Protein AF-A0A375A9X3-F1 (afdb_monomer_lite)

pLDDT: mean 79.91, std 12.69, range [45.09, 94.19]

Radius of gyration: 28.28 Å; chains: 1; bounding box: 64×73×82 Å

Structure (mmCIF, N/CA/C/O backbone):
data_AF-A0A375A9X3-F1
#
_entry.id   AF-A0A375A9X3-F1
#
loop_
_atom_site.group_PDB
_atom_site.id
_atom_site.type_symbol
_atom_site.label_atom_id
_atom_site.label_alt_id
_atom_site.label_comp_id
_atom_site.label_asym_id
_atom_site.label_entity_id
_atom_site.label_seq_id
_atom_site.pdbx_PDB_ins_code
_atom_site.Cartn_x
_atom_site.Cartn_y
_atom_site.Cartn_z
_atom_site.occupancy
_atom_site.B_iso_or_equiv
_atom_site.auth_seq_id
_atom_site.auth_comp_id
_atom_site.auth_asym_id
_atom_site.auth_atom_id
_atom_site.pdbx_PDB_model_num
ATOM 1 N N . MET A 1 1 ? 15.012 6.637 2.160 1.00 75.50 1 MET A N 1
ATOM 2 C CA . MET A 1 1 ? 14.013 5.550 2.142 1.00 75.50 1 MET A CA 1
ATOM 3 C C . MET A 1 1 ? 12.651 6.208 2.054 1.00 75.50 1 MET A C 1
ATOM 5 O O . MET A 1 1 ? 12.505 7.241 2.691 1.00 75.50 1 MET A O 1
ATOM 9 N N . MET A 1 2 ? 11.739 5.725 1.207 1.00 84.56 2 MET A N 1
ATOM 10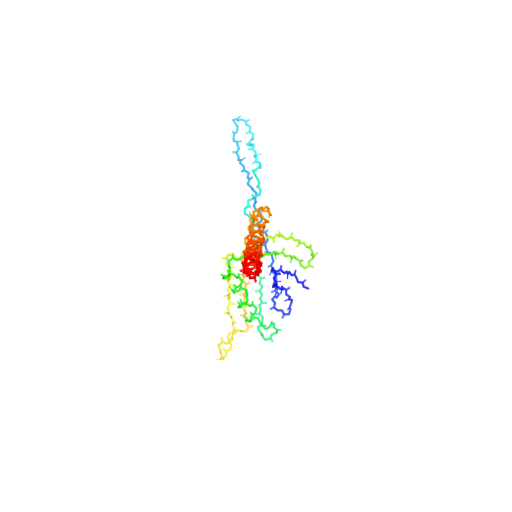 C CA . MET A 1 2 ? 10.446 6.396 0.987 1.00 84.56 2 MET A CA 1
ATOM 11 C C . MET A 1 2 ? 9.344 5.770 1.840 1.00 84.56 2 MET A C 1
ATOM 13 O O . MET A 1 2 ? 8.572 6.492 2.444 1.00 84.56 2 MET A O 1
ATOM 17 N N . MET A 1 3 ? 9.330 4.444 1.960 1.00 88.31 3 MET A N 1
ATOM 18 C CA . MET A 1 3 ? 8.390 3.687 2.790 1.00 88.31 3 MET A CA 1
ATOM 19 C C . MET A 1 3 ? 8.991 2.314 3.097 1.00 88.31 3 MET A C 1
ATOM 21 O O . MET A 1 3 ? 9.922 1.887 2.414 1.00 88.31 3 MET A O 1
ATOM 25 N N . ILE A 1 4 ? 8.480 1.614 4.101 1.00 88.94 4 ILE A N 1
ATOM 26 C CA . ILE A 1 4 ? 8.797 0.212 4.364 1.00 88.94 4 ILE A CA 1
ATOM 27 C C . ILE A 1 4 ? 7.523 -0.567 4.692 1.00 88.94 4 ILE A C 1
ATOM 29 O O . ILE A 1 4 ? 6.729 -0.144 5.532 1.00 88.94 4 ILE A O 1
ATOM 33 N N . LEU A 1 5 ? 7.339 -1.696 4.009 1.00 87.75 5 LEU A N 1
ATOM 34 C CA . LEU A 1 5 ? 6.286 -2.674 4.271 1.00 87.75 5 LEU A CA 1
ATOM 35 C C . LEU A 1 5 ? 6.940 -3.918 4.880 1.00 87.75 5 LEU A C 1
ATOM 37 O O . LEU A 1 5 ? 7.584 -4.698 4.181 1.00 87.75 5 LEU A O 1
ATOM 41 N N . GLY A 1 6 ? 6.825 -4.089 6.194 1.00 85.50 6 GLY A N 1
ATOM 42 C CA . GLY A 1 6 ? 7.492 -5.165 6.922 1.00 85.50 6 GLY A CA 1
ATOM 43 C C . GLY A 1 6 ? 9.011 -5.058 6.816 1.00 85.50 6 GLY A C 1
ATOM 44 O O . GLY A 1 6 ? 9.616 -4.159 7.394 1.00 85.50 6 GLY A O 1
ATOM 45 N N . LEU A 1 7 ? 9.621 -5.982 6.071 1.00 81.62 7 LEU A N 1
ATOM 46 C CA . LEU A 1 7 ? 11.061 -5.997 5.790 1.00 81.62 7 LEU A CA 1
ATOM 47 C C . LEU A 1 7 ? 11.399 -5.448 4.393 1.00 81.62 7 LEU A C 1
ATOM 49 O O . LEU A 1 7 ? 12.561 -5.452 3.998 1.00 81.62 7 LEU A O 1
ATOM 53 N N . PHE A 1 8 ? 10.407 -4.989 3.628 1.00 84.81 8 PHE A N 1
ATOM 54 C CA . PHE A 1 8 ? 10.594 -4.539 2.254 1.00 84.81 8 PHE A CA 1
ATOM 55 C C . PHE A 1 8 ? 10.660 -3.009 2.160 1.00 84.81 8 PHE A C 1
ATOM 57 O O . PHE A 1 8 ? 9.626 -2.338 2.260 1.00 84.81 8 PHE A O 1
ATOM 64 N N . PRO A 1 9 ? 11.860 -2.428 1.978 1.00 84.12 9 PRO A N 1
ATOM 65 C CA . PRO A 1 9 ? 12.012 -0.992 1.833 1.00 84.12 9 PRO A CA 1
ATOM 66 C C . PRO A 1 9 ? 11.721 -0.545 0.396 1.00 84.12 9 PRO A C 1
ATOM 68 O O . PRO A 1 9 ? 12.377 -0.962 -0.559 1.00 84.12 9 PRO A O 1
ATOM 71 N N . PHE A 1 10 ? 10.808 0.408 0.258 1.00 83.69 10 PHE A N 1
ATOM 72 C CA . PHE A 1 10 ? 10.636 1.181 -0.962 1.00 83.69 10 PHE A CA 1
ATOM 73 C C . PHE A 1 10 ? 11.726 2.253 -1.035 1.00 83.69 10 PHE A C 1
ATOM 75 O O . PHE A 1 10 ? 11.751 3.239 -0.280 1.00 83.69 10 PHE A O 1
ATOM 82 N N . LEU A 1 11 ? 12.682 2.043 -1.938 1.00 82.50 11 LEU A N 1
ATOM 83 C CA . LEU A 1 11 ? 13.797 2.951 -2.190 1.00 82.50 11 LEU A CA 1
ATOM 84 C C . LEU A 1 11 ? 13.779 3.390 -3.649 1.00 82.50 11 LEU A C 1
ATOM 86 O O . LEU A 1 11 ? 13.479 2.602 -4.536 1.00 82.50 11 LEU A O 1
ATOM 90 N N . ARG A 1 12 ? 14.270 4.605 -3.919 1.00 75.25 12 ARG A N 1
ATOM 91 C CA . ARG A 1 12 ? 14.488 5.090 -5.295 1.00 75.25 12 ARG A CA 1
ATOM 92 C C . ARG A 1 12 ? 15.385 4.180 -6.145 1.00 75.25 12 ARG A C 1
ATOM 94 O O . ARG A 1 12 ? 15.334 4.256 -7.362 1.00 75.25 12 ARG A O 1
ATOM 101 N N . ARG A 1 13 ? 16.229 3.365 -5.502 1.00 69.00 13 ARG A N 1
ATOM 102 C CA . ARG A 1 13 ? 17.146 2.427 -6.164 1.00 69.00 13 ARG A CA 1
ATOM 103 C C . ARG A 1 13 ? 16.555 1.033 -6.394 1.00 69.00 13 ARG A C 1
ATOM 105 O O . ARG A 1 13 ? 17.171 0.285 -7.134 1.00 69.00 13 ARG A O 1
ATOM 112 N N . THR A 1 14 ? 15.431 0.682 -5.762 1.00 70.50 14 THR A N 1
ATOM 113 C CA . THR A 1 14 ? 14.831 -0.668 -5.836 1.00 70.50 14 THR A CA 1
ATOM 114 C C . THR A 1 14 ? 13.408 -0.621 -6.380 1.00 70.50 14 THR A C 1
ATOM 116 O O . THR A 1 14 ? 13.122 -1.203 -7.416 1.00 70.50 14 THR A O 1
ATOM 119 N N . THR A 1 15 ? 12.525 0.110 -5.708 1.00 73.31 15 THR A N 1
ATOM 120 C CA . THR A 1 15 ? 11.099 0.234 -6.021 1.00 73.31 15 THR A CA 1
ATOM 121 C C . THR A 1 15 ? 10.633 1.650 -5.674 1.00 73.31 15 THR A C 1
ATOM 123 O O . THR A 1 15 ? 10.044 1.883 -4.612 1.00 73.31 15 THR A O 1
ATOM 126 N N . PRO A 1 16 ? 10.951 2.655 -6.511 1.00 77.94 16 PRO A N 1
ATOM 127 C CA . PRO A 1 16 ? 10.340 3.965 -6.355 1.00 77.94 16 PRO A CA 1
ATOM 128 C C . PRO A 1 16 ? 8.829 3.828 -6.557 1.00 77.94 16 PRO A C 1
ATOM 130 O O . PRO A 1 16 ? 8.396 3.240 -7.542 1.00 77.94 16 PRO A O 1
ATOM 133 N N . TYR A 1 17 ? 8.041 4.365 -5.627 1.00 78.44 17 TYR A N 1
ATOM 134 C CA . TYR A 1 17 ? 6.636 4.656 -5.885 1.00 78.44 17 TYR A CA 1
ATOM 135 C C . TYR A 1 17 ? 6.494 6.148 -6.185 1.00 78.44 17 TYR A C 1
ATOM 137 O O . TYR A 1 17 ? 7.159 6.987 -5.571 1.00 78.44 17 TYR A O 1
ATOM 145 N N . GLN A 1 18 ? 5.650 6.466 -7.157 1.00 83.56 18 GLN A N 1
ATOM 146 C CA . GLN A 1 18 ? 5.430 7.813 -7.672 1.00 83.56 18 GLN A CA 1
ATOM 147 C C . GLN A 1 18 ? 4.176 8.400 -7.032 1.00 83.56 18 GLN A C 1
ATOM 149 O O . GLN A 1 18 ? 4.129 9.587 -6.716 1.00 83.56 18 GLN A O 1
ATOM 154 N N . THR A 1 19 ? 3.172 7.553 -6.808 1.00 87.50 19 THR A N 1
ATOM 155 C CA . THR A 1 19 ? 1.882 7.951 -6.256 1.00 87.50 19 THR A CA 1
ATOM 156 C C . THR A 1 19 ? 1.503 7.040 -5.101 1.00 87.50 19 THR A C 1
ATOM 158 O O . THR A 1 19 ? 1.573 5.815 -5.214 1.00 87.50 19 THR A O 1
ATOM 161 N N . LEU A 1 20 ? 1.067 7.656 -4.008 1.00 90.31 20 LEU A N 1
ATOM 162 C CA . LEU A 1 20 ? 0.460 6.990 -2.868 1.00 90.31 20 LEU A CA 1
ATOM 163 C C . LEU A 1 20 ? -0.936 7.572 -2.689 1.00 90.31 20 LEU A C 1
ATOM 165 O O . LEU A 1 20 ? -1.086 8.771 -2.453 1.00 90.31 20 LEU A O 1
ATOM 169 N N . GLU A 1 21 ? -1.944 6.720 -2.810 1.00 92.00 21 GLU A N 1
ATOM 170 C CA . GLU A 1 21 ? -3.342 7.072 -2.613 1.00 92.00 21 GLU A CA 1
ATOM 171 C C . GLU A 1 21 ? -3.859 6.380 -1.356 1.00 92.00 21 GLU A C 1
ATOM 173 O O . GLU A 1 21 ? -3.806 5.157 -1.240 1.00 92.00 21 GLU A O 1
ATOM 178 N N . HIS A 1 22 ? -4.345 7.175 -0.403 1.00 92.31 22 HIS A N 1
ATOM 179 C CA . HIS A 1 22 ? -4.845 6.689 0.877 1.00 92.31 22 HIS A CA 1
ATOM 180 C C . HIS A 1 22 ? -6.342 6.960 0.994 1.00 92.31 22 HIS A C 1
ATOM 182 O O . HIS A 1 22 ? -6.763 8.098 1.204 1.00 92.31 22 HIS A O 1
ATOM 188 N N . GLN A 1 23 ? -7.145 5.909 0.862 1.00 92.12 23 GLN A N 1
ATOM 189 C CA . GLN A 1 23 ? -8.594 5.969 0.957 1.00 92.12 23 GLN A CA 1
ATOM 190 C C . GLN A 1 23 ? -9.060 5.491 2.335 1.00 92.12 23 GLN A C 1
ATOM 192 O O . GLN A 1 23 ? -9.182 4.296 2.600 1.00 92.12 23 GLN A O 1
ATOM 197 N N . MET A 1 24 ? -9.389 6.453 3.195 1.00 90.62 24 MET A N 1
ATOM 198 C CA . MET A 1 24 ? -10.006 6.202 4.495 1.00 90.62 24 MET A CA 1
ATOM 199 C C . MET A 1 24 ? -11.522 6.351 4.405 1.00 90.62 24 MET A C 1
ATOM 201 O O . MET A 1 24 ? -12.030 7.373 3.939 1.00 90.62 24 MET A O 1
ATOM 205 N N . THR A 1 25 ? -12.256 5.359 4.900 1.00 90.44 25 THR A N 1
ATOM 206 C CA . THR A 1 25 ? -13.715 5.438 5.013 1.00 90.44 25 THR A CA 1
ATOM 207 C C . THR A 1 25 ? -14.148 5.481 6.477 1.00 90.44 25 THR A C 1
ATOM 209 O O . THR A 1 25 ? -13.503 4.919 7.362 1.00 90.44 25 THR A O 1
ATOM 212 N N . TRP A 1 26 ? -15.262 6.161 6.755 1.00 91.00 26 TRP A N 1
ATOM 213 C CA . TRP A 1 26 ? -15.822 6.299 8.102 1.00 91.00 26 TRP A CA 1
ATOM 214 C C . TRP A 1 26 ? -17.307 5.965 8.094 1.00 91.00 26 TRP A C 1
ATOM 216 O O . TRP A 1 26 ? -18.074 6.498 7.288 1.00 91.00 26 TRP A O 1
ATOM 226 N N . ARG A 1 27 ? -17.729 5.100 9.018 1.00 91.69 27 ARG A N 1
ATOM 227 C CA . ARG A 1 27 ? -19.102 4.593 9.063 1.00 91.69 27 ARG A CA 1
ATOM 228 C C . ARG A 1 27 ? -19.996 5.533 9.861 1.00 91.69 27 ARG A C 1
ATOM 230 O O . ARG A 1 27 ? -19.776 5.761 11.052 1.00 91.69 27 ARG A O 1
ATOM 237 N N . HIS A 1 28 ? -21.036 6.028 9.195 1.00 92.69 28 HIS A N 1
ATOM 238 C CA . HIS A 1 28 ? -22.045 6.904 9.777 1.00 92.69 28 HIS A CA 1
ATOM 239 C C . HIS A 1 28 ? -23.442 6.334 9.516 1.00 92.69 28 HIS A C 1
ATOM 241 O O . HIS A 1 28 ? -23.837 6.179 8.362 1.00 92.69 28 HIS A O 1
ATOM 247 N N . VAL A 1 29 ? -24.205 6.043 10.571 1.00 94.19 29 VAL A N 1
ATOM 248 C CA . VAL A 1 29 ? -25.627 5.688 10.442 1.00 94.19 29 VAL A CA 1
ATOM 249 C C . VAL A 1 29 ? -26.447 6.965 10.357 1.00 94.19 29 VAL A C 1
ATOM 251 O O . VAL A 1 29 ? -26.328 7.853 11.203 1.00 94.19 29 VAL A O 1
ATOM 254 N N . LYS A 1 30 ? -27.286 7.040 9.325 1.00 93.50 30 LYS A N 1
ATOM 255 C CA . LYS A 1 30 ? -28.254 8.114 9.120 1.00 93.50 30 LYS A CA 1
ATOM 256 C C . LYS A 1 30 ? -29.558 7.748 9.821 1.00 93.50 30 LYS A C 1
ATOM 258 O O . LYS A 1 30 ? -30.133 6.701 9.544 1.00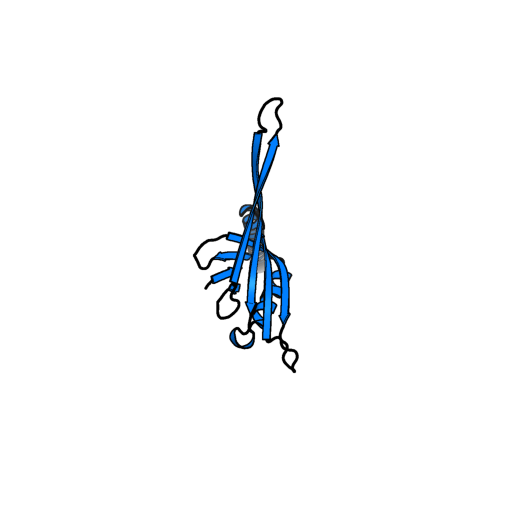 93.50 30 LYS A O 1
ATOM 263 N N . ASN A 1 31 ? -30.034 8.626 10.694 1.00 93.69 31 ASN A N 1
ATOM 264 C CA . ASN A 1 31 ? -31.345 8.520 11.316 1.00 93.69 31 ASN A CA 1
ATOM 265 C C . ASN A 1 31 ? -32.224 9.687 10.857 1.00 93.69 31 ASN A C 1
ATOM 267 O O . ASN A 1 31 ? -31.935 10.854 11.149 1.00 93.69 31 ASN A O 1
ATOM 271 N N . GLU A 1 32 ? -33.273 9.374 10.104 1.00 93.06 32 GLU A N 1
ATOM 272 C CA . GLU A 1 32 ? -34.196 10.367 9.563 1.00 93.06 32 GLU A CA 1
ATOM 273 C C . GLU A 1 32 ? -35.224 10.781 10.616 1.00 93.06 32 GLU A C 1
ATOM 275 O O . GLU A 1 32 ? -35.737 9.967 11.381 1.00 93.06 32 GLU A O 1
ATOM 280 N N . ARG A 1 33 ? -35.511 12.082 10.680 1.00 92.31 33 ARG A N 1
AT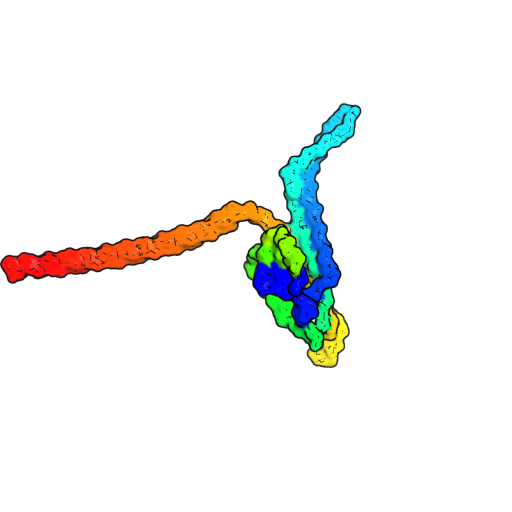OM 281 C CA . ARG A 1 33 ? -36.460 12.665 11.630 1.00 92.31 33 ARG A CA 1
ATOM 282 C C . ARG A 1 33 ? -37.479 13.480 10.851 1.00 92.31 33 ARG A C 1
ATOM 284 O O . ARG A 1 33 ? -37.109 14.260 9.979 1.00 92.31 33 ARG A O 1
ATOM 291 N N . VAL A 1 34 ? -38.758 13.318 11.175 1.00 90.56 34 VAL A N 1
ATOM 292 C CA . VAL A 1 34 ? -39.834 14.054 10.499 1.00 90.56 34 VAL A CA 1
ATOM 293 C C . VAL A 1 34 ? -39.686 15.553 10.778 1.00 90.56 34 VAL A C 1
ATOM 295 O O . VAL A 1 34 ? -39.574 15.965 11.932 1.00 90.56 34 VAL A O 1
ATOM 298 N N . GLY A 1 35 ? -39.665 16.361 9.714 1.00 92.00 35 GLY A N 1
ATOM 299 C CA . GLY A 1 35 ? -39.610 17.825 9.795 1.00 92.00 35 GLY A CA 1
ATOM 300 C C . GLY A 1 35 ? -38.278 18.411 10.281 1.00 92.00 35 GLY A C 1
ATOM 301 O O . GLY A 1 35 ? -38.243 19.578 10.666 1.00 92.00 35 GLY A O 1
ATOM 302 N N . GLN A 1 36 ? -37.196 17.626 10.312 1.00 90.88 36 GLN A N 1
ATOM 303 C CA . GLN A 1 36 ? -35.865 18.049 10.762 1.00 90.88 36 GLN A CA 1
ATOM 304 C C . GLN A 1 36 ? -34.770 17.444 9.872 1.00 90.88 36 GLN A C 1
ATOM 306 O O . GLN A 1 36 ? -34.998 16.458 9.172 1.00 90.88 36 GLN A O 1
ATOM 311 N N . TYR A 1 37 ? -33.555 17.998 9.926 1.00 88.75 37 TYR A N 1
ATOM 312 C CA . TYR A 1 37 ? -32.399 17.381 9.272 1.00 88.75 37 TYR A CA 1
ATOM 313 C C . TYR A 1 37 ? -32.096 16.000 9.872 1.00 88.75 37 TYR A C 1
ATOM 315 O O . TYR A 1 37 ? -32.237 15.778 11.080 1.00 88.75 37 TYR A O 1
ATOM 323 N N . ALA A 1 38 ? -31.656 15.071 9.020 1.00 90.31 38 ALA A N 1
ATOM 324 C CA . ALA A 1 38 ? -31.240 13.743 9.452 1.00 90.31 38 ALA A CA 1
ATOM 325 C C . ALA A 1 38 ? -30.042 13.834 10.410 1.00 90.31 38 ALA A C 1
ATOM 327 O O . ALA A 1 38 ? -29.110 14.612 10.195 1.00 90.31 38 ALA A O 1
ATOM 328 N N . ARG A 1 39 ? -30.057 13.022 11.468 1.00 92.38 39 ARG A N 1
ATOM 329 C CA . ARG A 1 39 ? -28.949 12.920 12.421 1.00 92.38 39 ARG A CA 1
ATOM 330 C C . ARG A 1 39 ? -27.986 11.837 11.950 1.00 92.38 39 ARG A C 1
ATOM 332 O O . ARG A 1 39 ? -28.421 10.734 11.637 1.00 92.38 39 ARG A O 1
ATOM 339 N N . TYR A 1 40 ? -26.692 12.131 11.962 1.00 93.12 40 TYR A N 1
ATOM 340 C CA . TYR A 1 40 ? -25.647 11.141 11.712 1.00 93.12 40 TYR A CA 1
ATOM 341 C C . TYR A 1 40 ? -25.039 10.676 13.034 1.00 93.12 40 TYR A C 1
ATOM 343 O O . TYR A 1 40 ? -24.730 11.494 13.902 1.00 93.12 40 TYR A O 1
ATOM 351 N N . GLN A 1 41 ? -24.875 9.365 13.191 1.00 93.50 41 GLN A N 1
ATOM 352 C CA . GLN A 1 41 ? -24.156 8.760 14.308 1.00 93.50 41 GLN A CA 1
ATOM 353 C C . GLN A 1 41 ? -22.902 8.066 13.787 1.00 93.50 41 GLN A C 1
ATOM 355 O O . GLN A 1 41 ? -22.989 7.178 12.941 1.00 93.50 41 GLN A O 1
ATOM 360 N N . TYR A 1 42 ? -21.744 8.474 14.301 1.00 92.19 42 TYR A N 1
ATOM 361 C CA . TYR A 1 42 ? -20.469 7.833 14.002 1.00 92.19 42 TYR A CA 1
ATOM 362 C C . TYR A 1 42 ? -20.381 6.484 14.721 1.00 92.19 42 TYR A C 1
ATOM 364 O O . TYR A 1 42 ? -20.522 6.420 15.941 1.00 92.19 42 TYR A O 1
ATOM 372 N N . ILE A 1 43 ? -20.177 5.412 13.955 1.00 91.56 43 ILE A N 1
ATOM 373 C CA . ILE A 1 43 ? -20.090 4.032 14.465 1.00 91.56 43 ILE A CA 1
ATOM 374 C C . ILE A 1 43 ? -18.630 3.590 14.586 1.00 91.56 43 ILE A C 1
ATOM 376 O O . ILE A 1 43 ? -18.319 2.647 15.305 1.00 91.56 43 ILE A O 1
ATOM 380 N N . GLY A 1 44 ? -17.726 4.270 13.881 1.00 88.88 44 GLY A N 1
ATOM 381 C CA . GLY A 1 44 ? -16.307 3.960 13.894 1.00 88.88 44 GLY A CA 1
ATOM 382 C C . GLY A 1 44 ? -15.653 4.065 12.517 1.00 88.88 44 GLY A C 1
ATOM 383 O O . GLY A 1 44 ? -16.317 4.368 11.515 1.00 88.88 44 GLY A O 1
ATOM 384 N N . PRO A 1 45 ? -14.342 3.789 12.459 1.00 86.75 45 PRO A N 1
ATOM 385 C CA . PRO A 1 45 ? -13.615 3.710 11.202 1.00 86.75 45 PRO A CA 1
ATOM 386 C C . PRO A 1 45 ? -14.180 2.572 10.338 1.00 86.75 45 PRO A C 1
ATOM 388 O O . PRO A 1 45 ? -14.674 1.559 10.853 1.00 86.75 45 PRO A O 1
ATOM 391 N N . GLY A 1 46 ? -14.205 2.795 9.029 1.00 85.25 46 GLY A N 1
ATOM 392 C CA . GLY A 1 46 ? -14.551 1.806 8.012 1.00 85.25 46 GLY A CA 1
ATOM 393 C C . GLY A 1 46 ? -13.304 1.118 7.461 1.00 85.25 46 GLY A C 1
ATOM 394 O O . GLY A 1 46 ? -12.315 0.954 8.171 1.00 85.25 46 GLY A O 1
ATOM 395 N N . GLU A 1 47 ? -13.371 0.724 6.194 1.00 87.00 47 GLU A N 1
ATOM 396 C CA . GLU A 1 47 ? -12.230 0.208 5.440 1.00 87.00 47 GLU A CA 1
ATOM 397 C C . GLU A 1 47 ? -11.194 1.310 5.208 1.00 87.00 47 GLU A C 1
ATOM 399 O O . GLU A 1 47 ? -11.534 2.474 4.956 1.00 87.00 47 GLU A O 1
ATOM 404 N N . ASP A 1 48 ? -9.930 0.915 5.283 1.00 90.56 48 ASP A N 1
ATOM 405 C CA . ASP A 1 48 ? -8.780 1.776 5.062 1.00 90.56 48 ASP A CA 1
ATOM 406 C C . ASP A 1 48 ? -7.895 1.109 4.001 1.00 90.56 48 ASP A C 1
ATOM 408 O O . ASP A 1 48 ? -7.312 0.045 4.237 1.00 90.56 48 ASP A O 1
ATOM 412 N N . LYS A 1 49 ? -7.892 1.688 2.798 1.00 92.56 49 LYS A N 1
ATOM 413 C CA . LYS A 1 49 ? -7.220 1.150 1.610 1.00 92.56 49 LYS A CA 1
ATOM 414 C C . LYS A 1 49 ? -6.087 2.070 1.207 1.00 92.56 49 LYS A C 1
ATOM 416 O O . LYS A 1 49 ? -6.242 3.289 1.171 1.00 92.56 49 LYS A O 1
ATOM 421 N N . LEU A 1 50 ? -4.955 1.475 0.875 1.00 93.06 50 LEU A N 1
ATOM 422 C CA . LEU A 1 50 ? -3.779 2.193 0.429 1.00 93.06 50 LEU A CA 1
ATOM 423 C C . LEU A 1 50 ? -3.308 1.615 -0.900 1.00 93.06 50 LEU A C 1
ATOM 425 O O . LEU A 1 50 ? -2.967 0.438 -0.989 1.00 93.06 50 LEU A O 1
ATOM 429 N N . THR A 1 51 ? -3.262 2.459 -1.918 1.00 93.50 51 THR A N 1
ATOM 430 C CA . THR A 1 51 ? -2.805 2.094 -3.254 1.00 93.50 51 THR A CA 1
ATOM 431 C C . THR A 1 51 ? -1.464 2.757 -3.510 1.00 93.50 51 THR A C 1
ATOM 433 O O . THR A 1 51 ? -1.336 3.982 -3.480 1.00 93.50 51 THR A O 1
ATOM 436 N N . ILE A 1 52 ? -0.448 1.936 -3.755 1.00 91.81 52 ILE A N 1
ATOM 437 C CA . ILE A 1 52 ? 0.905 2.383 -4.069 1.00 91.81 52 ILE A CA 1
ATOM 438 C C . ILE A 1 52 ? 1.161 2.054 -5.531 1.00 91.81 52 ILE A C 1
ATOM 440 O O . ILE A 1 52 ? 1.150 0.880 -5.898 1.00 91.81 52 ILE A O 1
ATOM 444 N N . SER A 1 53 ? 1.427 3.071 -6.347 1.00 90.44 53 SER A N 1
ATOM 445 C CA . SER A 1 53 ? 1.788 2.864 -7.750 1.00 90.44 53 SER A CA 1
ATOM 446 C C . SER A 1 53 ? 3.143 3.463 -8.069 1.00 90.44 53 SER A C 1
ATOM 448 O O . SER A 1 53 ? 3.514 4.537 -7.575 1.00 90.44 53 SER A O 1
ATOM 450 N N . GLY A 1 54 ? 3.875 2.763 -8.924 1.00 87.94 54 GLY A N 1
ATOM 451 C CA . GLY A 1 54 ? 5.123 3.260 -9.449 1.00 87.94 54 GLY A CA 1
ATOM 452 C C . GLY A 1 54 ? 5.601 2.550 -10.696 1.00 87.94 54 GLY A C 1
ATOM 453 O O . GLY A 1 54 ? 5.012 1.573 -11.148 1.00 87.94 54 GLY A O 1
ATOM 454 N N . ASP A 1 55 ? 6.707 3.056 -11.222 1.00 86.94 55 ASP A N 1
ATOM 455 C CA . ASP A 1 55 ? 7.344 2.545 -12.430 1.00 86.94 55 ASP A CA 1
ATOM 456 C C . ASP A 1 55 ? 8.758 2.073 -12.107 1.00 86.94 55 ASP A C 1
ATOM 458 O O . ASP A 1 55 ? 9.553 2.801 -11.500 1.00 86.94 55 ASP A O 1
ATOM 462 N N . LEU A 1 56 ? 9.083 0.861 -12.545 1.00 83.38 56 LEU A N 1
ATOM 463 C CA . LEU A 1 56 ? 10.422 0.300 -12.494 1.00 83.38 56 LEU A CA 1
ATOM 464 C C . LEU A 1 56 ? 11.024 0.246 -13.891 1.00 83.38 56 LEU A C 1
ATOM 466 O O . LEU A 1 56 ? 10.394 -0.190 -14.857 1.00 83.38 56 LEU A O 1
ATOM 470 N N . TYR A 1 57 ? 12.304 0.594 -13.949 1.00 83.38 57 TYR A N 1
ATOM 471 C CA . TYR A 1 57 ? 13.147 0.408 -15.120 1.00 83.38 57 TYR A CA 1
ATOM 472 C C . TYR A 1 57 ? 14.216 -0.622 -14.752 1.00 83.38 57 TYR A C 1
ATOM 474 O O . TYR A 1 57 ? 15.170 -0.269 -14.052 1.00 83.38 57 TYR A O 1
ATOM 482 N N . PRO A 1 58 ? 14.075 -1.901 -15.150 1.00 76.38 58 PRO A N 1
ATOM 483 C CA . PRO A 1 58 ? 14.954 -2.974 -14.681 1.00 76.38 58 PRO A CA 1
ATOM 484 C C . PRO A 1 58 ? 16.449 -2.721 -14.910 1.00 76.38 58 PRO A C 1
ATOM 486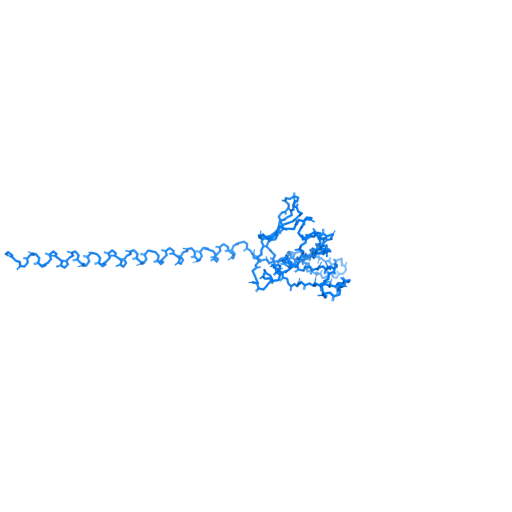 O O . PRO A 1 58 ? 17.255 -3.127 -14.077 1.00 76.38 58 PRO A O 1
ATOM 489 N N . GLU A 1 59 ? 16.818 -1.978 -15.957 1.00 69.00 59 GLU A N 1
ATOM 490 C CA . GLU A 1 59 ? 18.212 -1.605 -16.253 1.00 69.00 59 GLU A CA 1
ATOM 491 C C . GLU A 1 59 ? 18.850 -0.683 -15.205 1.00 69.00 59 GLU A C 1
ATOM 493 O O . GLU A 1 59 ? 20.060 -0.717 -14.997 1.00 69.00 59 GLU A O 1
ATOM 498 N N . ILE A 1 60 ? 18.043 0.146 -14.544 1.00 67.50 60 ILE A N 1
ATOM 499 C CA . ILE A 1 60 ? 18.506 1.162 -13.589 1.00 67.50 60 ILE A CA 1
ATOM 500 C C . ILE A 1 60 ? 18.205 0.723 -12.153 1.00 67.50 60 ILE A 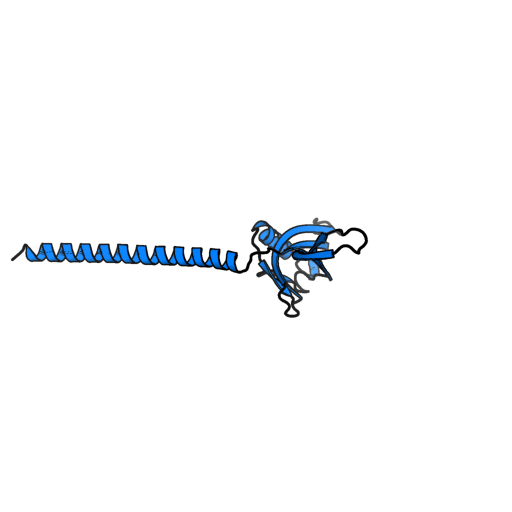C 1
ATOM 502 O O . ILE A 1 60 ? 18.953 1.032 -11.227 1.00 67.50 60 ILE A O 1
ATOM 506 N N . THR A 1 61 ? 17.093 0.016 -11.958 1.00 62.97 61 THR A N 1
ATOM 507 C CA . THR A 1 61 ? 16.493 -0.236 -10.644 1.00 62.97 61 THR A CA 1
ATOM 508 C C . THR A 1 61 ? 16.524 -1.718 -10.234 1.00 62.97 61 THR A C 1
ATOM 510 O O . THR A 1 61 ? 16.217 -2.037 -9.089 1.00 62.97 61 THR A O 1
ATOM 513 N N . GLY A 1 62 ? 16.901 -2.650 -11.125 1.00 62.66 62 GLY A N 1
ATOM 514 C CA . GLY A 1 62 ? 17.001 -4.084 -10.793 1.00 62.66 62 GLY A CA 1
ATOM 515 C C . GLY A 1 62 ? 15.667 -4.727 -10.374 1.00 62.66 62 GLY A C 1
ATOM 516 O O . GLY A 1 62 ? 15.629 -5.579 -9.486 1.00 62.66 62 GLY A O 1
ATOM 517 N N . GLY A 1 63 ? 14.563 -4.274 -10.976 1.00 67.75 63 GLY A N 1
ATOM 518 C CA . GLY A 1 63 ? 13.199 -4.384 -10.441 1.00 67.75 63 GLY A CA 1
ATOM 519 C C . GLY A 1 63 ? 12.584 -5.786 -10.311 1.00 67.75 63 GLY A C 1
ATOM 520 O O . GLY A 1 63 ? 11.781 -5.997 -9.403 1.00 67.75 63 GLY A O 1
ATOM 521 N N . ASP A 1 64 ? 12.965 -6.753 -11.149 1.00 78.19 64 ASP A N 1
ATOM 522 C CA . ASP A 1 64 ? 12.265 -8.051 -11.238 1.00 78.19 64 ASP A CA 1
ATOM 523 C C . ASP A 1 64 ? 12.327 -8.869 -9.936 1.00 78.19 64 ASP A C 1
ATOM 525 O O . ASP A 1 64 ? 11.344 -9.488 -9.513 1.00 78.19 64 ASP A O 1
ATOM 529 N N . LEU A 1 65 ? 13.471 -8.835 -9.246 1.00 81.44 65 LEU A N 1
ATOM 530 C CA . LEU A 1 65 ? 13.636 -9.518 -7.960 1.00 81.44 65 LEU A CA 1
ATOM 531 C C . LEU A 1 65 ? 12.759 -8.878 -6.875 1.00 81.44 65 LEU A C 1
ATOM 533 O O . LEU A 1 65 ? 12.193 -9.572 -6.031 1.00 81.44 65 LEU A O 1
ATOM 537 N N . SER A 1 66 ? 12.617 -7.554 -6.925 1.00 83.31 66 SER A N 1
ATOM 538 C CA . SER A 1 66 ? 11.816 -6.796 -5.964 1.00 83.31 66 SER A CA 1
ATOM 539 C C . SER A 1 66 ? 10.325 -7.103 -6.113 1.00 83.31 66 SER A C 1
ATOM 541 O O . SER A 1 66 ? 9.636 -7.305 -5.114 1.00 83.31 66 SER A O 1
ATOM 543 N N . LEU A 1 67 ? 9.839 -7.211 -7.354 1.00 85.56 67 LEU A N 1
ATOM 544 C CA . LEU A 1 67 ? 8.466 -7.631 -7.643 1.00 85.56 67 LEU A CA 1
ATOM 545 C C . LEU A 1 67 ? 8.213 -9.081 -7.230 1.00 85.56 67 LEU A C 1
ATOM 547 O O . LEU A 1 67 ? 7.179 -9.388 -6.642 1.00 85.56 67 LEU A O 1
ATOM 551 N N . THR A 1 68 ? 9.183 -9.967 -7.456 1.00 87.75 68 THR A N 1
ATOM 552 C CA . THR A 1 68 ? 9.093 -11.364 -7.007 1.00 87.75 68 THR A CA 1
ATOM 553 C C . THR A 1 68 ? 8.994 -11.458 -5.481 1.00 87.75 68 THR A C 1
ATOM 555 O O . THR A 1 68 ? 8.183 -12.222 -4.962 1.00 87.75 68 THR A O 1
ATOM 558 N N . MET A 1 69 ? 9.757 -10.639 -4.750 1.00 87.50 69 MET A N 1
ATOM 559 C CA . MET A 1 69 ? 9.660 -10.555 -3.291 1.00 87.50 69 MET A CA 1
ATOM 560 C C . MET A 1 69 ? 8.291 -10.027 -2.838 1.00 87.50 69 MET A C 1
ATOM 562 O O . MET A 1 69 ? 7.698 -10.590 -1.920 1.00 87.50 69 MET A O 1
ATOM 566 N N . LEU A 1 70 ? 7.755 -8.989 -3.492 1.00 88.25 70 LEU A N 1
ATOM 567 C CA . LEU A 1 70 ? 6.402 -8.483 -3.219 1.00 88.25 70 LEU A CA 1
ATOM 568 C C . LEU A 1 70 ? 5.335 -9.562 -3.441 1.00 88.25 70 LEU A C 1
ATOM 570 O O . LEU A 1 70 ? 4.469 -9.743 -2.587 1.00 88.25 70 LEU A O 1
ATOM 574 N N . ASN A 1 71 ? 5.447 -10.333 -4.523 1.00 90.31 71 ASN A N 1
ATOM 575 C CA . ASN A 1 71 ? 4.562 -11.462 -4.796 1.00 90.31 71 ASN A CA 1
ATOM 576 C C . ASN A 1 71 ? 4.668 -12.552 -3.722 1.00 90.31 71 ASN A C 1
ATOM 578 O O . ASN A 1 71 ? 3.647 -13.074 -3.281 1.00 90.31 71 ASN A O 1
ATOM 582 N N . LEU A 1 72 ? 5.876 -12.867 -3.246 1.00 89.88 72 LEU A N 1
ATOM 583 C CA . LEU A 1 72 ? 6.070 -13.834 -2.163 1.00 89.88 72 LEU A CA 1
ATOM 584 C C . LEU A 1 72 ? 5.459 -13.345 -0.839 1.00 89.88 72 LEU A C 1
ATOM 586 O O . LEU A 1 72 ? 4.821 -14.116 -0.123 1.00 89.88 72 LEU A O 1
ATOM 590 N N . MET A 1 73 ? 5.615 -12.058 -0.519 1.00 88.38 73 MET A N 1
ATOM 591 C CA . MET A 1 73 ? 4.993 -11.455 0.662 1.00 88.38 73 MET A CA 1
ATOM 592 C C . MET A 1 73 ? 3.467 -11.463 0.562 1.00 88.38 73 MET A C 1
ATOM 594 O O . MET A 1 73 ? 2.810 -11.785 1.552 1.00 88.38 73 MET A O 1
ATOM 598 N N . ALA A 1 74 ? 2.906 -11.180 -0.615 1.00 89.31 74 ALA A N 1
ATOM 599 C CA . ALA A 1 74 ? 1.470 -11.287 -0.858 1.00 89.31 74 ALA A CA 1
ATOM 600 C C . ALA A 1 74 ? 0.984 -12.737 -0.708 1.00 89.31 74 ALA A C 1
ATOM 602 O O . ALA A 1 74 ? 0.014 -12.991 0.002 1.00 89.31 74 ALA A O 1
ATOM 603 N N . ALA A 1 75 ? 1.715 -13.704 -1.273 1.00 88.69 75 ALA A N 1
ATOM 604 C CA . ALA A 1 75 ? 1.406 -15.130 -1.158 1.00 88.69 75 ALA A CA 1
ATOM 605 C C . ALA A 1 75 ? 1.465 -15.647 0.289 1.00 88.69 75 ALA A C 1
ATOM 607 O O . ALA A 1 75 ? 0.770 -16.601 0.631 1.00 88.69 75 ALA A O 1
ATOM 608 N N . SER A 1 76 ? 2.258 -15.013 1.159 1.00 87.25 76 SER A N 1
ATOM 609 C CA . SER A 1 76 ? 2.301 -15.366 2.582 1.00 87.25 76 SER A CA 1
ATOM 610 C C . SER A 1 76 ? 1.002 -15.043 3.333 1.00 87.25 76 SER A C 1
ATOM 612 O O . SER A 1 76 ? 0.792 -15.582 4.421 1.00 87.25 76 SER A O 1
ATOM 614 N N . GLY A 1 77 ? 0.164 -14.144 2.794 1.00 84.88 77 GLY A N 1
ATOM 615 C CA . GLY A 1 77 ? -1.104 -13.711 3.391 1.00 84.88 77 GLY A CA 1
ATOM 616 C C . GLY A 1 77 ? -0.973 -13.019 4.753 1.00 84.88 77 GLY A C 1
ATOM 617 O O . GLY A 1 77 ? -1.977 -12.771 5.417 1.00 84.88 77 GLY A O 1
ATOM 618 N N . LYS A 1 78 ? 0.252 -12.733 5.207 1.00 86.62 78 LYS A N 1
ATOM 619 C CA . LYS A 1 78 ? 0.509 -12.107 6.504 1.00 86.62 78 LYS A CA 1
ATOM 620 C C . LYS A 1 78 ? 0.279 -10.601 6.437 1.00 86.62 78 LYS A C 1
ATOM 622 O O . LYS A 1 78 ? 0.572 -9.959 5.430 1.00 86.62 78 LYS A O 1
ATOM 627 N N . ALA A 1 79 ? -0.198 -10.041 7.545 1.00 89.19 79 ALA A N 1
ATOM 628 C CA . ALA A 1 79 ? -0.228 -8.601 7.733 1.00 89.19 79 ALA A CA 1
ATOM 629 C C . ALA A 1 79 ? 1.184 -8.097 8.067 1.00 89.19 79 ALA A C 1
ATOM 631 O O . ALA A 1 79 ? 1.866 -8.654 8.931 1.00 89.19 79 ALA A O 1
ATOM 632 N N . TRP A 1 80 ? 1.605 -7.027 7.403 1.00 89.94 80 TRP A N 1
ATOM 633 C CA . TRP A 1 80 ? 2.915 -6.410 7.568 1.00 89.94 80 TRP A CA 1
ATOM 634 C C . TRP A 1 80 ? 2.768 -4.982 8.097 1.00 89.94 80 TRP A C 1
ATOM 636 O O . TRP A 1 80 ? 1.850 -4.269 7.684 1.00 89.94 80 TRP A O 1
ATOM 646 N N . PRO A 1 81 ? 3.661 -4.530 8.993 1.00 89.69 81 PRO A N 1
ATOM 647 C CA . PRO A 1 81 ? 3.653 -3.147 9.441 1.00 89.69 81 PRO A CA 1
ATOM 648 C C . PRO A 1 81 ? 4.055 -2.230 8.289 1.00 89.69 81 PRO A C 1
ATOM 650 O O . PRO A 1 81 ? 5.057 -2.469 7.615 1.00 89.69 81 PRO A O 1
ATOM 653 N N . LEU A 1 82 ? 3.292 -1.165 8.083 1.00 89.75 82 LEU A N 1
ATOM 654 C CA . LEU A 1 82 ? 3.566 -0.159 7.075 1.00 89.75 82 LEU A CA 1
ATOM 655 C C . LEU A 1 82 ? 3.994 1.153 7.727 1.00 89.75 82 LEU A C 1
ATOM 657 O O . LEU A 1 82 ? 3.265 1.740 8.536 1.00 89.75 82 LEU A O 1
ATOM 661 N N . ILE A 1 83 ? 5.183 1.614 7.347 1.00 89.81 83 ILE A N 1
ATOM 662 C CA . ILE A 1 83 ? 5.809 2.808 7.909 1.00 89.81 83 ILE A CA 1
ATOM 663 C C . ILE A 1 83 ? 6.314 3.690 6.772 1.00 89.81 83 ILE A C 1
ATOM 665 O O . ILE A 1 83 ? 7.050 3.251 5.889 1.00 89.81 83 ILE A O 1
ATOM 669 N N . ASP A 1 84 ? 5.923 4.954 6.807 1.00 88.31 84 ASP A N 1
ATOM 670 C CA . ASP A 1 84 ? 6.392 5.987 5.896 1.00 88.31 84 ASP A CA 1
ATOM 671 C C . ASP A 1 84 ? 7.850 6.369 6.197 1.00 88.31 84 ASP A C 1
ATOM 673 O O . ASP A 1 84 ? 8.272 6.433 7.353 1.00 88.31 84 ASP A O 1
ATOM 677 N N . GLY A 1 85 ? 8.620 6.706 5.166 1.00 82.19 85 GLY A N 1
ATOM 678 C CA . GLY A 1 85 ? 9.977 7.240 5.293 1.00 82.19 85 GLY A CA 1
ATOM 679 C C . GLY A 1 85 ? 10.022 8.617 5.960 1.00 82.19 85 GLY A C 1
ATOM 680 O O . GLY A 1 85 ? 11.080 9.037 6.421 1.00 82.19 85 GLY A O 1
ATOM 681 N N . THR A 1 86 ? 8.876 9.296 6.056 1.00 82.88 86 THR A N 1
ATOM 682 C CA . THR A 1 86 ? 8.685 10.522 6.849 1.00 82.88 86 THR A CA 1
ATOM 683 C C . THR A 1 86 ? 8.499 10.266 8.352 1.00 82.88 86 THR A C 1
ATOM 685 O O . THR A 1 86 ? 8.475 11.215 9.132 1.00 82.88 86 THR A O 1
ATOM 688 N N . GLY A 1 87 ? 8.390 9.000 8.776 1.00 78.62 87 GLY A N 1
ATOM 689 C CA . GLY A 1 87 ? 8.217 8.602 10.178 1.00 78.62 87 GLY A CA 1
ATOM 690 C C . GLY A 1 87 ? 6.764 8.374 10.607 1.00 78.62 87 GLY A C 1
ATOM 691 O O . GLY A 1 87 ? 6.509 8.099 11.778 1.00 78.62 87 GLY A O 1
ATOM 692 N N . ARG A 1 88 ? 5.795 8.460 9.686 1.00 83.81 88 ARG A N 1
ATOM 693 C CA . ARG A 1 88 ? 4.387 8.153 9.973 1.00 83.81 88 ARG A CA 1
ATOM 694 C C . ARG A 1 88 ? 4.145 6.642 9.955 1.00 83.81 88 ARG A C 1
ATOM 696 O O . ARG A 1 88 ? 4.430 5.974 8.968 1.00 83.81 88 ARG A O 1
ATOM 703 N N . ILE A 1 89 ? 3.574 6.108 11.031 1.00 87.56 89 ILE A N 1
ATOM 704 C CA . ILE A 1 89 ? 3.188 4.694 11.124 1.00 87.56 89 ILE A CA 1
ATOM 705 C C . ILE A 1 89 ? 1.724 4.568 10.692 1.00 87.56 89 ILE A C 1
ATOM 707 O O . ILE A 1 89 ? 0.849 5.171 11.315 1.00 87.56 89 ILE A O 1
ATOM 711 N N . TYR A 1 90 ? 1.452 3.800 9.635 1.00 85.44 90 TYR A N 1
ATOM 712 C CA . TYR A 1 90 ? 0.084 3.570 9.151 1.00 85.44 90 TYR A CA 1
ATOM 713 C C . TYR A 1 90 ? -0.609 2.420 9.896 1.00 85.44 90 TYR A C 1
ATOM 715 O O . TYR A 1 90 ? -1.825 2.451 10.085 1.00 85.44 90 TYR A O 1
ATOM 723 N N . GLY A 1 91 ? 0.156 1.424 10.350 1.00 87.56 91 GLY A N 1
ATOM 724 C CA . GLY A 1 91 ? -0.352 0.240 11.046 1.00 87.56 91 GLY A CA 1
ATOM 725 C C . GLY A 1 91 ? -0.095 -1.041 10.259 1.00 87.56 91 GLY A C 1
ATOM 726 O O . GLY A 1 91 ? 0.858 -1.107 9.488 1.00 87.56 91 GLY A O 1
ATOM 727 N N . MET A 1 92 ? -0.928 -2.059 10.471 1.00 89.06 92 MET A N 1
ATOM 728 C CA . MET A 1 92 ? -0.794 -3.368 9.827 1.00 89.06 92 MET A CA 1
ATOM 729 C C . MET A 1 92 ? -1.616 -3.429 8.541 1.00 89.06 92 MET A C 1
ATOM 731 O O . MET A 1 92 ? -2.816 -3.156 8.552 1.00 89.06 92 MET A O 1
ATOM 735 N N . TYR A 1 93 ? -0.970 -3.808 7.444 1.00 90.81 93 TYR A N 1
ATOM 736 C CA . TYR A 1 93 ? -1.583 -3.910 6.125 1.00 90.81 93 TYR A CA 1
ATOM 737 C C . TYR A 1 93 ? -1.343 -5.287 5.520 1.00 90.81 93 TYR A C 1
ATOM 739 O O . TYR A 1 93 ? -0.262 -5.860 5.654 1.00 90.81 93 TYR A O 1
ATOM 747 N N . VAL A 1 94 ? -2.351 -5.805 4.827 1.00 91.88 94 VAL A N 1
ATOM 748 C CA . VAL A 1 94 ? -2.236 -6.989 3.975 1.00 91.88 94 VAL A CA 1
ATOM 749 C C . VAL A 1 94 ? -2.251 -6.553 2.517 1.00 91.88 94 VAL A C 1
ATOM 751 O O . VAL A 1 94 ? -2.935 -5.597 2.152 1.00 91.88 94 VAL A O 1
ATOM 754 N N . ILE A 1 95 ? -1.484 -7.245 1.680 1.00 93.00 95 ILE A N 1
ATOM 755 C CA . ILE A 1 95 ? -1.513 -7.033 0.234 1.00 93.00 95 ILE A CA 1
ATOM 756 C C . ILE A 1 95 ? -2.731 -7.769 -0.322 1.00 93.00 95 ILE A C 1
ATOM 758 O O . ILE A 1 95 ? -2.809 -8.990 -0.215 1.00 93.00 95 ILE A O 1
ATOM 762 N N . THR A 1 96 ? -3.673 -7.034 -0.909 1.00 92.06 96 THR A N 1
ATOM 763 C CA . THR A 1 96 ? -4.894 -7.606 -1.495 1.00 92.06 96 THR A CA 1
ATOM 764 C C . THR A 1 96 ? -4.732 -7.893 -2.979 1.00 92.06 96 THR A C 1
ATOM 766 O O . THR A 1 96 ? -5.240 -8.896 -3.474 1.00 92.06 96 THR A O 1
ATOM 769 N N . ALA A 1 97 ? -3.998 -7.039 -3.692 1.00 92.62 97 ALA A N 1
ATOM 770 C CA . ALA A 1 97 ? -3.710 -7.231 -5.104 1.00 92.62 97 ALA A CA 1
ATOM 771 C C . ALA A 1 97 ? -2.382 -6.584 -5.494 1.00 92.62 97 ALA A C 1
ATOM 773 O O . ALA A 1 97 ? -2.028 -5.510 -5.009 1.00 92.62 97 ALA A O 1
ATOM 774 N N . ILE A 1 98 ? -1.681 -7.226 -6.425 1.00 92.81 98 ILE A N 1
ATOM 775 C CA . ILE A 1 98 ? -0.532 -6.658 -7.125 1.00 92.81 98 ILE A CA 1
ATOM 776 C C . ILE A 1 98 ? -0.854 -6.728 -8.612 1.00 92.81 98 ILE A C 1
ATOM 778 O O . ILE A 1 98 ? -1.157 -7.797 -9.137 1.00 92.81 98 ILE A O 1
ATOM 782 N N . THR A 1 99 ? -0.805 -5.584 -9.281 1.00 92.38 99 THR A N 1
ATOM 783 C CA . THR A 1 99 ? -0.929 -5.482 -10.733 1.00 92.38 99 THR A CA 1
ATOM 784 C C . THR A 1 99 ? 0.419 -5.078 -11.296 1.00 92.38 99 THR A C 1
ATOM 786 O O . THR A 1 99 ? 0.999 -4.086 -10.864 1.00 92.38 99 THR A O 1
ATOM 789 N N . GLU A 1 100 ? 0.911 -5.844 -12.260 1.00 90.19 100 GLU A N 1
ATOM 790 C CA . GLU A 1 100 ? 2.157 -5.578 -12.968 1.00 90.19 100 GLU A CA 1
ATOM 791 C C . GLU A 1 100 ? 1.861 -5.432 -14.462 1.00 90.19 100 GLU A C 1
ATOM 793 O O . GLU A 1 100 ? 1.304 -6.333 -15.087 1.00 90.19 100 GLU A O 1
ATOM 798 N N . THR A 1 101 ? 2.261 -4.304 -15.043 1.00 90.12 101 THR A N 1
ATOM 799 C CA . THR A 1 101 ? 2.145 -4.024 -16.474 1.00 90.12 101 THR A CA 1
ATOM 800 C C . THR A 1 101 ? 3.536 -3.874 -17.070 1.00 90.12 101 THR A C 1
ATOM 802 O O . THR A 1 101 ? 4.222 -2.876 -16.855 1.00 90.12 101 THR A O 1
ATOM 805 N N . ARG A 1 102 ? 3.952 -4.876 -17.844 1.00 89.12 102 ARG A N 1
ATOM 806 C CA . ARG A 1 102 ? 5.229 -4.880 -18.563 1.00 89.12 102 ARG A CA 1
ATOM 807 C C . ARG A 1 102 ? 5.067 -4.272 -19.952 1.00 89.12 102 ARG A C 1
ATOM 809 O O . ARG A 1 102 ? 4.148 -4.623 -20.687 1.00 89.12 102 ARG A O 1
ATOM 816 N N . SER A 1 103 ? 5.980 -3.384 -20.322 1.00 86.56 103 SER A N 1
ATOM 817 C CA . SER A 1 103 ? 5.988 -2.680 -21.604 1.00 86.56 103 SER A CA 1
ATOM 818 C C . SER A 1 103 ? 7.416 -2.449 -22.107 1.00 86.56 103 SER A C 1
ATOM 820 O O . SER A 1 103 ? 8.384 -2.554 -21.349 1.00 86.56 103 SER A O 1
ATOM 822 N N . ALA A 1 104 ? 7.539 -2.158 -23.406 1.00 83.50 104 ALA A N 1
ATOM 823 C CA . ALA A 1 104 ? 8.813 -1.990 -24.107 1.00 83.50 104 ALA A CA 1
ATOM 824 C C . ALA A 1 104 ? 9.758 -3.192 -23.910 1.00 83.50 104 ALA A C 1
ATOM 826 O O . ALA A 1 104 ? 10.761 -3.116 -23.206 1.00 83.50 104 ALA A O 1
ATOM 827 N N . PHE A 1 105 ? 9.418 -4.323 -24.522 1.00 83.69 105 PHE A N 1
ATOM 828 C CA . PHE A 1 105 ? 10.229 -5.536 -24.448 1.00 83.69 105 PHE A CA 1
ATOM 829 C C . PHE A 1 105 ? 11.495 -5.424 -25.311 1.00 83.69 105 PHE A C 1
ATOM 831 O O . PHE A 1 105 ? 11.470 -4.851 -26.400 1.00 83.69 105 PHE A O 1
ATOM 838 N N . PHE A 1 106 ? 12.605 -5.964 -24.813 1.00 78.50 106 PHE A N 1
ATOM 839 C CA . PHE A 1 106 ? 13.789 -6.276 -25.610 1.00 78.50 106 PHE A CA 1
ATOM 840 C C . PHE A 1 106 ? 13.532 -7.475 -26.526 1.00 78.50 106 PHE A C 1
ATOM 842 O O . PHE A 1 106 ? 12.610 -8.253 -26.290 1.00 78.50 106 PHE A O 1
ATOM 849 N N . ASP A 1 107 ? 14.421 -7.680 -27.497 1.00 81.56 107 ASP A N 1
ATOM 850 C CA . ASP A 1 107 ? 14.424 -8.876 -28.352 1.00 81.56 107 ASP A CA 1
ATOM 851 C C . ASP A 1 107 ? 14.581 -10.182 -27.539 1.00 81.56 107 ASP A C 1
ATOM 853 O O . ASP A 1 107 ? 14.130 -11.237 -27.967 1.00 81.56 107 ASP A O 1
ATOM 857 N N . ASP A 1 108 ? 15.152 -10.097 -26.329 1.00 80.88 108 ASP A N 1
ATOM 858 C CA . ASP A 1 108 ? 15.272 -11.184 -25.336 1.00 80.88 108 ASP A CA 1
ATOM 859 C C . ASP A 1 108 ? 13.990 -11.383 -24.487 1.00 80.88 108 ASP A C 1
ATOM 861 O O . ASP A 1 108 ? 13.962 -12.144 -23.526 1.00 80.88 108 ASP A O 1
ATOM 865 N N . GLY A 1 109 ? 12.912 -10.641 -24.767 1.00 76.19 109 GLY A N 1
ATOM 866 C CA . GLY A 1 109 ? 11.636 -10.730 -24.043 1.00 76.19 109 GLY A CA 1
ATOM 867 C C . GLY A 1 109 ? 11.618 -10.078 -22.652 1.00 76.19 109 GLY A C 1
ATOM 868 O O . GLY A 1 109 ? 10.571 -10.046 -22.005 1.00 76.19 109 GLY A O 1
ATOM 869 N N . LYS A 1 110 ? 12.736 -9.509 -22.183 1.00 81.06 110 LYS A N 1
ATOM 870 C CA . LYS A 1 110 ? 12.790 -8.720 -20.937 1.00 81.06 110 LYS A CA 1
ATOM 871 C C . LYS A 1 110 ? 12.109 -7.366 -21.113 1.00 81.06 110 LYS A C 1
ATOM 873 O O . LYS A 1 110 ? 12.330 -6.690 -22.115 1.00 81.06 110 LYS A O 1
ATOM 878 N N . ALA A 1 111 ? 11.307 -6.945 -20.141 1.00 81.69 111 ALA A N 1
ATOM 879 C CA . ALA A 1 111 ? 10.636 -5.647 -20.177 1.00 81.69 111 ALA A CA 1
ATOM 880 C C . ALA A 1 111 ? 11.592 -4.510 -19.776 1.00 81.69 111 ALA A C 1
ATOM 882 O O . ALA A 1 111 ? 12.303 -4.622 -18.781 1.00 81.69 111 ALA A O 1
ATOM 883 N N . ARG A 1 112 ? 11.596 -3.400 -20.523 1.00 84.12 112 ARG A N 1
ATOM 884 C CA . ARG A 1 112 ? 12.330 -2.168 -20.162 1.00 84.12 112 ARG A CA 1
ATOM 885 C C . ARG A 1 112 ? 11.576 -1.315 -19.161 1.00 84.12 112 ARG A C 1
ATOM 887 O O . ARG A 1 112 ? 12.197 -0.568 -18.412 1.00 84.12 112 ARG A O 1
ATOM 894 N N . HIS A 1 113 ? 10.253 -1.397 -19.187 1.00 86.69 113 HIS A N 1
ATOM 895 C CA . HIS A 1 113 ? 9.385 -0.584 -18.359 1.00 86.69 113 HIS A CA 1
ATOM 896 C C . HIS A 1 113 ? 8.323 -1.461 -17.712 1.00 86.69 113 HIS A C 1
ATOM 898 O O . HIS A 1 113 ? 7.566 -2.151 -18.401 1.00 86.69 113 HIS A O 1
ATOM 904 N N . ILE A 1 114 ? 8.279 -1.435 -16.387 1.00 87.94 114 ILE A N 1
ATOM 905 C CA . ILE A 1 114 ? 7.340 -2.214 -15.595 1.00 87.94 114 ILE A CA 1
ATOM 906 C C . ILE A 1 114 ? 6.596 -1.258 -14.675 1.00 87.94 114 ILE A C 1
ATOM 908 O O . ILE A 1 114 ? 7.168 -0.764 -13.709 1.00 87.94 114 ILE A O 1
ATOM 912 N N . ALA A 1 115 ? 5.325 -1.010 -14.964 1.00 89.38 115 ALA A N 1
ATOM 913 C CA . ALA A 1 115 ? 4.450 -0.284 -14.057 1.00 89.38 115 ALA A CA 1
ATOM 914 C C . ALA A 1 115 ? 3.856 -1.270 -13.048 1.00 89.38 115 ALA A C 1
ATOM 916 O O . ALA A 1 115 ? 3.369 -2.337 -13.430 1.00 89.38 115 ALA A O 1
ATOM 917 N N . PHE A 1 116 ? 3.895 -0.932 -11.766 1.00 90.44 116 PHE A N 1
ATOM 918 C CA . PHE A 1 116 ? 3.335 -1.749 -10.700 1.00 90.44 116 PHE A CA 1
ATOM 919 C C . PHE A 1 116 ? 2.337 -0.950 -9.870 1.00 90.44 116 PHE A C 1
ATOM 921 O O . PHE A 1 116 ? 2.551 0.221 -9.559 1.00 90.44 116 PHE A O 1
ATOM 928 N N . THR A 1 117 ? 1.269 -1.622 -9.462 1.00 93.06 117 THR A N 1
ATOM 929 C CA . THR A 1 117 ? 0.277 -1.103 -8.524 1.00 93.06 117 THR A CA 1
ATOM 930 C C . THR A 1 117 ? 0.040 -2.148 -7.449 1.00 93.06 117 THR A C 1
ATOM 932 O O . THR A 1 117 ? -0.336 -3.281 -7.746 1.00 93.06 117 THR A O 1
ATOM 935 N N . VAL A 1 118 ? 0.273 -1.775 -6.196 1.00 92.50 118 VAL A N 1
ATOM 936 C CA . VAL A 1 118 ? 0.054 -2.618 -5.020 1.00 92.50 118 VAL A CA 1
ATOM 937 C C . VAL A 1 118 ? -1.112 -2.034 -4.240 1.00 92.50 118 VAL A C 1
ATOM 939 O O . VAL A 1 118 ? -1.039 -0.905 -3.755 1.00 92.50 118 VAL A O 1
ATOM 942 N N . ASN A 1 119 ? -2.167 -2.828 -4.105 1.00 93.94 119 ASN A N 1
ATOM 943 C CA . ASN A 1 119 ? -3.313 -2.514 -3.270 1.00 93.94 119 ASN A CA 1
ATOM 944 C C . ASN A 1 119 ? -3.117 -3.168 -1.908 1.00 93.94 119 ASN A C 1
ATOM 946 O O . ASN A 1 119 ? -2.898 -4.378 -1.793 1.00 93.94 119 ASN A O 1
ATOM 950 N N . LEU A 1 120 ? -3.195 -2.343 -0.879 1.00 92.81 120 LEU A N 1
ATOM 951 C CA . LEU A 1 120 ? -3.059 -2.728 0.509 1.00 92.81 120 LEU A CA 1
ATOM 952 C C . LEU A 1 120 ? -4.368 -2.415 1.218 1.00 92.81 120 LEU A C 1
ATOM 954 O O . LEU A 1 120 ? -4.975 -1.365 1.008 1.00 92.81 120 LEU A O 1
ATOM 958 N N . GLU A 1 121 ? -4.776 -3.310 2.101 1.00 92.44 121 GLU A N 1
ATOM 959 C CA . GLU A 1 121 ? -5.914 -3.087 2.978 1.00 92.44 121 GLU A CA 1
ATOM 960 C C . GLU A 1 121 ? -5.464 -3.203 4.423 1.00 92.44 121 GLU A C 1
ATOM 962 O O . GLU A 1 121 ? -4.678 -4.086 4.789 1.00 92.44 121 GLU A O 1
ATOM 967 N N . ARG A 1 122 ? -5.921 -2.267 5.250 1.00 89.06 122 ARG A N 1
ATOM 968 C CA . ARG A 1 122 ? -5.588 -2.267 6.661 1.00 89.06 122 ARG A CA 1
ATOM 969 C C . ARG A 1 122 ? -6.298 -3.426 7.336 1.00 89.06 122 ARG A C 1
ATOM 971 O O . ARG A 1 122 ? -7.525 -3.470 7.406 1.00 89.06 122 ARG A O 1
ATOM 978 N N . VAL A 1 123 ? -5.516 -4.326 7.915 1.00 84.69 123 VAL A N 1
ATOM 979 C CA . VAL A 1 123 ? -6.071 -5.370 8.767 1.00 84.69 123 VAL A CA 1
ATOM 980 C C . VAL A 1 123 ? -6.327 -4.733 10.119 1.00 84.69 123 VAL A C 1
ATOM 982 O O . VAL A 1 123 ? -5.397 -4.334 10.822 1.00 84.69 123 VAL A O 1
ATOM 985 N N . ASN A 1 124 ? -7.602 -4.603 10.476 1.00 62.25 124 ASN A N 1
ATOM 986 C CA . ASN A 1 124 ? -7.995 -4.161 11.804 1.00 62.25 124 ASN A CA 1
ATOM 987 C C . ASN A 1 124 ? -7.843 -5.325 12.787 1.00 62.25 124 ASN A C 1
ATOM 989 O O . ASN A 1 124 ? -8.815 -5.796 13.361 1.00 62.25 124 ASN A O 1
ATOM 993 N N . SER A 1 125 ? -6.616 -5.815 12.953 1.00 52.88 125 SER A N 1
ATOM 994 C CA . SER A 1 125 ? -6.278 -6.526 14.171 1.00 52.88 125 SER A CA 1
ATOM 995 C C . SER A 1 125 ? -6.259 -5.454 15.245 1.00 52.88 125 SER A C 1
ATOM 997 O O . SER A 1 125 ? -5.346 -4.619 15.283 1.00 52.88 125 SER A O 1
ATOM 999 N N . ASP A 1 126 ? -7.281 -5.449 16.094 1.00 55.28 126 ASP A N 1
ATOM 1000 C CA . ASP A 1 126 ? -7.145 -4.871 17.421 1.00 55.28 126 ASP A CA 1
ATOM 1001 C C . ASP A 1 126 ? -5.788 -5.381 17.928 1.00 55.28 126 ASP A C 1
ATOM 1003 O O . ASP A 1 126 ? -5.565 -6.593 17.905 1.00 55.28 126 ASP A O 1
ATOM 1007 N N . MET A 1 127 ? -4.818 -4.510 18.251 1.00 52.19 127 MET A N 1
ATOM 1008 C CA . MET A 1 127 ? -3.453 -4.961 18.605 1.00 52.19 127 MET A CA 1
ATOM 1009 C C . MET A 1 127 ? -3.496 -6.117 19.623 1.00 52.19 127 MET A C 1
ATOM 1011 O O . MET A 1 127 ? -2.640 -6.994 19.625 1.00 52.19 127 MET A O 1
ATOM 1015 N N . ARG A 1 128 ? -4.554 -6.132 20.438 1.00 50.09 128 ARG A N 1
ATOM 1016 C CA . ARG A 1 128 ? -4.976 -7.165 21.377 1.00 50.09 128 ARG A CA 1
ATOM 1017 C C . ARG A 1 128 ? -5.143 -8.580 20.808 1.00 50.09 128 ARG A C 1
ATOM 1019 O O . ARG A 1 128 ? -4.686 -9.506 21.463 1.00 50.09 128 ARG A O 1
ATOM 1026 N N . GLU A 1 129 ? -5.750 -8.774 19.637 1.00 54.91 129 GLU A N 1
ATOM 1027 C CA . GLU A 1 129 ? -5.915 -10.112 19.033 1.00 54.91 129 GLU A CA 1
ATOM 1028 C C . GLU A 1 129 ? -4.565 -10.699 18.600 1.00 54.91 129 GLU A C 1
ATOM 1030 O O . GLU A 1 129 ? -4.311 -11.889 18.773 1.00 54.91 129 GLU A O 1
ATOM 1035 N N . MET A 1 130 ? -3.656 -9.851 18.114 1.00 56.09 130 MET A N 1
ATOM 1036 C CA . MET A 1 130 ? -2.318 -10.275 17.699 1.00 56.09 130 MET A CA 1
ATOM 1037 C C . MET A 1 130 ? -1.370 -10.458 18.896 1.00 56.09 130 MET A C 1
ATOM 1039 O O . MET A 1 130 ? -0.616 -11.429 18.927 1.00 56.09 130 MET A O 1
ATOM 1043 N N . PHE A 1 131 ? -1.441 -9.588 19.915 1.00 56.78 131 PHE A N 1
ATOM 1044 C CA . PHE A 1 131 ? -0.782 -9.838 21.203 1.00 56.78 131 PHE A CA 1
ATOM 1045 C C . PHE A 1 131 ? -1.288 -11.136 21.839 1.00 56.78 131 PHE A C 1
ATOM 1047 O O . PHE A 1 131 ? -0.465 -11.876 22.358 1.00 56.78 131 PHE A O 1
ATOM 1054 N N . GLY A 1 132 ? -2.587 -11.439 21.730 1.00 60.53 132 GLY A N 1
ATOM 1055 C CA . GLY A 1 132 ? -3.185 -12.699 22.178 1.00 60.53 132 GLY A CA 1
ATOM 1056 C C . GLY A 1 132 ? -2.578 -13.925 21.491 1.00 60.53 132 GLY A C 1
ATOM 1057 O O . GLY A 1 132 ? -2.101 -14.834 22.163 1.00 60.53 132 GLY A O 1
ATOM 1058 N N . GLN A 1 133 ? -2.487 -13.918 20.158 1.00 62.34 133 GLN A N 1
ATOM 1059 C CA . GLN A 1 133 ? -1.885 -15.028 19.404 1.00 62.34 133 GLN A CA 1
ATOM 1060 C C . GLN A 1 133 ? -0.383 -15.200 19.677 1.00 62.34 133 GLN A C 1
ATOM 1062 O O . GLN A 1 133 ? 0.116 -16.323 19.737 1.00 62.34 133 GLN A O 1
ATOM 1067 N N . ILE A 1 134 ? 0.352 -14.099 19.858 1.00 68.50 134 ILE A N 1
ATOM 1068 C CA . ILE A 1 134 ? 1.779 -14.148 20.205 1.00 68.50 134 ILE A CA 1
ATOM 1069 C C . ILE A 1 134 ? 1.966 -14.631 21.650 1.00 68.50 134 ILE A C 1
ATOM 1071 O O . ILE A 1 134 ? 2.855 -15.444 21.896 1.00 68.50 134 ILE A O 1
ATOM 1075 N N . SER A 1 135 ? 1.126 -14.195 22.598 1.00 66.25 135 SER A N 1
ATOM 1076 C CA . SER A 1 135 ? 1.162 -14.707 23.973 1.00 66.25 135 SER A CA 1
ATOM 1077 C C . SER A 1 135 ? 0.826 -16.193 24.033 1.00 66.25 135 SER A C 1
ATOM 1079 O O . SER A 1 135 ? 1.546 -16.934 24.686 1.00 66.25 135 SER A O 1
ATOM 1081 N N . GLU A 1 136 ? -0.167 -16.661 23.273 1.00 71.44 136 GLU A N 1
ATOM 1082 C CA . GLU A 1 136 ? -0.517 -18.085 23.200 1.00 71.44 136 GLU A CA 1
ATOM 1083 C C . GLU A 1 136 ? 0.631 -18.935 22.632 1.00 71.44 136 GLU A C 1
ATOM 1085 O O . GLU A 1 136 ? 0.894 -20.041 23.109 1.00 71.44 136 GLU A O 1
ATOM 1090 N N . GLN A 1 137 ? 1.369 -18.418 21.644 1.00 71.06 137 GLN A N 1
ATOM 1091 C CA . GLN A 1 137 ? 2.553 -19.098 21.111 1.00 71.06 137 GLN A CA 1
ATOM 1092 C C . GLN A 1 137 ? 3.723 -19.137 22.107 1.00 71.06 137 GLN A C 1
ATOM 1094 O O . GLN A 1 137 ? 4.450 -20.132 22.147 1.00 71.06 137 GLN A O 1
ATOM 1099 N N . ILE A 1 138 ? 3.911 -18.085 22.909 1.00 75.94 138 ILE A N 1
ATOM 1100 C CA . ILE A 1 138 ? 4.967 -18.006 23.932 1.00 75.94 138 ILE A CA 1
ATOM 1101 C C . ILE A 1 138 ? 4.628 -18.880 25.148 1.00 75.94 138 ILE A C 1
ATOM 1103 O O . ILE A 1 138 ? 5.501 -19.601 25.642 1.00 75.94 138 ILE A O 1
ATOM 1107 N N . ASP A 1 139 ? 3.372 -18.886 25.588 1.00 74.38 139 ASP A N 1
ATOM 1108 C CA . ASP A 1 139 ? 2.892 -19.746 26.672 1.00 74.38 139 ASP A CA 1
ATOM 1109 C C . ASP A 1 139 ? 2.972 -21.221 26.263 1.00 74.38 139 ASP A C 1
ATOM 1111 O O . ASP A 1 139 ? 3.524 -22.038 27.001 1.00 74.38 139 ASP A O 1
ATOM 1115 N N . GLY A 1 140 ? 2.571 -21.558 25.032 1.00 75.06 140 GLY A N 1
ATOM 1116 C CA . GLY A 1 140 ? 2.700 -22.915 24.496 1.00 75.06 140 GLY A CA 1
ATOM 1117 C C . GLY A 1 140 ? 4.150 -23.397 24.342 1.00 75.06 140 GLY A C 1
ATOM 1118 O O . GLY A 1 140 ? 4.411 -24.602 24.376 1.00 75.06 140 GLY A O 1
ATOM 1119 N N . LEU A 1 141 ? 5.117 -22.487 24.184 1.00 72.19 141 LEU A N 1
ATOM 1120 C CA . LEU A 1 141 ? 6.543 -22.823 24.171 1.00 72.19 141 LEU A CA 1
ATOM 1121 C C . LEU A 1 141 ? 7.090 -22.996 25.596 1.00 72.19 141 LEU A C 1
ATOM 1123 O O . LEU A 1 141 ? 7.870 -23.912 25.852 1.00 72.19 141 LEU A O 1
ATOM 1127 N N . THR A 1 142 ? 6.634 -22.164 26.531 1.00 77.81 142 THR A N 1
ATOM 1128 C CA . THR A 1 142 ? 7.015 -22.220 27.948 1.00 77.81 142 THR A CA 1
ATOM 1129 C C . THR A 1 142 ? 6.475 -23.481 28.625 1.00 77.81 142 THR A C 1
ATOM 1131 O O . THR A 1 142 ? 7.218 -24.138 29.354 1.00 77.81 142 THR A O 1
ATOM 1134 N N . GLU A 1 143 ? 5.241 -23.896 28.322 1.00 73.31 143 GLU A N 1
ATOM 1135 C CA . GLU A 1 143 ? 4.676 -25.169 28.793 1.00 73.31 143 GLU A CA 1
ATOM 1136 C C . GLU A 1 143 ? 5.421 -26.389 28.242 1.00 73.31 143 GLU A C 1
ATOM 1138 O O . GLU A 1 143 ? 5.646 -27.368 28.955 1.00 73.31 143 GLU A O 1
ATOM 1143 N N . LYS A 1 144 ? 5.860 -26.350 26.979 1.00 72.62 144 LYS A N 1
ATOM 1144 C CA . LYS A 1 144 ? 6.674 -27.432 26.402 1.00 72.62 144 LYS A CA 1
ATOM 1145 C C . LYS A 1 144 ? 8.043 -27.540 27.068 1.00 72.62 144 LYS A C 1
ATOM 1147 O O . LYS A 1 144 ? 8.551 -28.643 27.242 1.00 72.62 144 LYS A O 1
ATOM 1152 N N . VAL A 1 145 ? 8.632 -26.416 27.468 1.00 74.69 145 VAL A N 1
ATOM 1153 C CA . VAL A 1 145 ? 9.907 -26.397 28.197 1.00 74.69 145 VAL A CA 1
ATOM 1154 C C . VAL A 1 145 ? 9.724 -26.853 29.646 1.00 74.69 145 VAL A C 1
ATOM 1156 O O . VAL A 1 145 ? 10.531 -27.642 30.132 1.00 74.69 145 VAL A O 1
ATOM 1159 N N . SER A 1 146 ? 8.663 -26.419 30.332 1.00 74.19 146 SER A N 1
ATOM 1160 C CA . SER A 1 146 ? 8.398 -26.821 31.718 1.00 74.19 146 SER A CA 1
ATOM 1161 C C . SER A 1 146 ? 8.027 -28.302 31.833 1.00 74.19 146 SER A C 1
ATOM 1163 O O . SER A 1 146 ? 8.530 -28.979 32.726 1.00 74.19 146 SER A O 1
ATOM 1165 N N . SER A 1 147 ? 7.235 -28.832 30.896 1.00 70.69 147 SER A N 1
ATOM 1166 C CA . SER A 1 147 ? 6.897 -30.262 30.821 1.00 70.69 147 SER A CA 1
ATOM 1167 C C . SER A 1 147 ? 8.094 -31.140 30.430 1.00 70.69 147 SER A C 1
ATOM 1169 O O . SER A 1 147 ? 8.273 -32.235 30.966 1.00 70.69 147 SER A O 1
ATOM 1171 N N . ALA A 1 148 ? 8.974 -30.658 29.548 1.00 72.19 148 ALA A N 1
ATOM 1172 C CA . ALA A 1 148 ? 10.234 -31.338 29.254 1.00 72.19 148 ALA A CA 1
ATOM 1173 C C . ALA A 1 148 ? 11.179 -31.340 30.472 1.00 72.19 148 ALA A C 1
ATOM 1175 O O . ALA A 1 148 ? 11.800 -32.359 30.769 1.00 72.19 148 ALA A O 1
ATOM 1176 N N . ALA A 1 149 ? 11.253 -30.237 31.220 1.00 70.44 149 ALA A N 1
ATOM 1177 C CA . ALA A 1 149 ? 12.070 -30.148 32.426 1.00 70.44 149 ALA A CA 1
ATOM 1178 C C . ALA A 1 149 ? 11.533 -31.026 33.567 1.00 70.44 149 ALA A C 1
ATOM 1180 O O . ALA A 1 149 ? 12.319 -31.724 34.204 1.00 70.44 149 ALA A O 1
ATOM 1181 N N . SER A 1 150 ? 10.216 -31.046 33.804 1.00 69.38 150 SER A N 1
ATOM 1182 C CA . SER A 1 150 ? 9.615 -31.910 34.828 1.00 69.38 150 SER A CA 1
ATOM 1183 C C . SER A 1 150 ? 9.792 -33.386 34.486 1.00 69.38 150 SER A C 1
ATOM 1185 O O . SER A 1 150 ? 10.258 -34.143 35.329 1.00 69.38 150 SER A O 1
ATOM 1187 N N . SER A 1 151 ? 9.565 -33.786 33.231 1.00 70.62 151 SER A N 1
ATOM 1188 C CA . SER A 1 151 ? 9.783 -35.174 32.798 1.00 70.62 151 SER A CA 1
ATOM 1189 C C . SER A 1 151 ? 11.247 -35.623 32.928 1.00 70.62 151 SER A C 1
ATOM 1191 O O . SER A 1 151 ? 11.517 -36.745 33.363 1.00 70.62 151 SER A O 1
ATOM 1193 N N . ALA A 1 152 ? 12.211 -34.741 32.639 1.00 69.00 152 ALA A N 1
ATOM 1194 C CA . ALA A 1 152 ? 13.628 -35.017 32.854 1.00 69.00 152 ALA A CA 1
ATOM 1195 C C . ALA A 1 152 ? 13.971 -35.119 34.351 1.00 69.00 152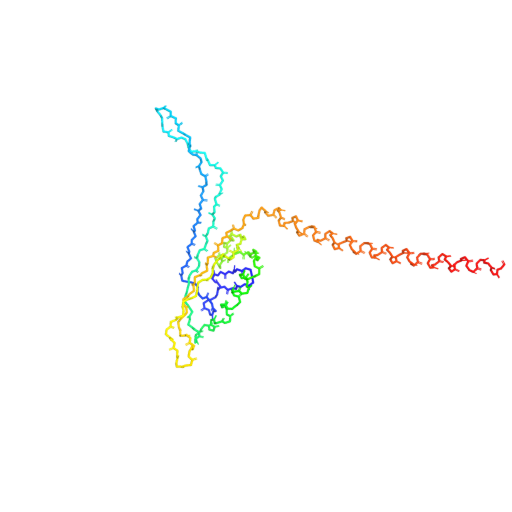 ALA A C 1
ATOM 1197 O O . ALA A 1 152 ? 14.696 -36.029 34.757 1.00 69.00 152 ALA A O 1
ATOM 1198 N N . MET A 1 153 ? 13.417 -34.239 35.187 1.00 65.31 153 MET A N 1
ATOM 1199 C CA . MET A 1 153 ? 13.670 -34.237 36.630 1.00 65.31 153 MET A CA 1
ATOM 1200 C C . MET A 1 153 ? 13.011 -35.429 37.336 1.00 65.31 153 MET A C 1
ATOM 1202 O O . MET A 1 153 ? 13.614 -36.013 38.236 1.00 65.31 153 MET A O 1
ATOM 1206 N N . ASP A 1 154 ? 11.840 -35.864 36.878 1.00 66.00 154 ASP A N 1
ATOM 1207 C CA . ASP A 1 154 ? 11.157 -37.070 37.351 1.00 66.00 154 ASP A CA 1
ATOM 1208 C C . ASP A 1 154 ? 11.910 -38.339 36.924 1.00 66.00 154 ASP A C 1
ATOM 1210 O O . ASP A 1 154 ? 12.050 -39.280 37.712 1.00 66.00 154 ASP A O 1
ATOM 1214 N N . SER A 1 155 ? 12.488 -38.356 35.716 1.00 65.12 155 SER A N 1
ATOM 1215 C CA . SER A 1 155 ? 13.343 -39.461 35.258 1.00 65.12 155 SER A CA 1
ATOM 1216 C C . SER A 1 155 ? 14.650 -39.564 36.059 1.00 65.12 155 SER A C 1
ATOM 1218 O O . SER A 1 155 ? 15.055 -40.656 36.452 1.00 65.12 155 SER A O 1
ATOM 1220 N N . ALA A 1 156 ? 15.273 -38.433 36.403 1.00 60.62 156 ALA A N 1
ATOM 1221 C CA . ALA A 1 156 ? 16.483 -38.406 37.221 1.00 60.62 156 ALA A CA 1
ATOM 1222 C C . ALA A 1 156 ? 16.193 -38.769 38.687 1.00 60.62 156 ALA A C 1
ATOM 1224 O O . ALA A 1 156 ? 16.965 -39.485 39.323 1.00 60.62 156 ALA A O 1
ATOM 1225 N N . THR A 1 157 ? 15.054 -38.318 39.215 1.00 58.47 157 THR A N 1
ATOM 1226 C CA . THR A 1 157 ? 14.641 -38.582 40.600 1.00 58.47 157 THR A CA 1
ATOM 1227 C C . THR A 1 157 ? 14.208 -40.036 40.791 1.00 58.47 157 THR A C 1
ATOM 1229 O O . THR A 1 157 ? 14.560 -40.658 41.794 1.00 58.47 157 THR A O 1
ATOM 1232 N N . SER A 1 158 ? 13.504 -40.623 39.819 1.00 59.06 158 SER A N 1
ATOM 1233 C CA . SER A 1 158 ? 13.161 -42.052 39.827 1.00 59.06 158 SER A CA 1
ATOM 1234 C C . SER A 1 158 ? 14.397 -42.944 39.656 1.00 59.06 158 SER A C 1
ATOM 1236 O O . SER A 1 158 ? 14.529 -43.932 40.381 1.00 59.06 158 SER A O 1
ATOM 1238 N N . ALA A 1 159 ? 15.354 -42.556 38.805 1.00 59.84 159 ALA A N 1
ATOM 1239 C CA . ALA A 1 159 ? 16.634 -43.250 38.669 1.00 59.84 159 ALA A CA 1
ATOM 1240 C C . ALA A 1 159 ? 17.465 -43.197 39.966 1.00 59.84 159 ALA A C 1
ATOM 1242 O O . ALA A 1 159 ? 17.937 -44.235 40.433 1.00 59.84 159 ALA A O 1
ATOM 1243 N N . ALA A 1 160 ? 17.578 -42.026 40.603 1.00 59.62 160 ALA A N 1
ATOM 1244 C CA . ALA A 1 160 ? 18.292 -41.862 41.871 1.00 59.62 160 ALA A CA 1
ATOM 1245 C C . ALA A 1 160 ? 17.644 -42.653 43.020 1.00 59.62 160 ALA A C 1
ATOM 1247 O O . ALA A 1 160 ? 18.344 -43.263 43.829 1.00 59.62 160 ALA A O 1
ATOM 1248 N N . LYS A 1 161 ? 16.307 -42.700 43.068 1.00 57.16 161 LYS A N 1
ATOM 1249 C CA . LYS A 1 161 ? 15.569 -43.491 44.060 1.00 57.16 161 LYS A CA 1
ATOM 1250 C C . LYS A 1 161 ? 15.775 -44.995 43.853 1.00 57.16 161 LYS A C 1
ATOM 1252 O O . LYS A 1 161 ? 16.048 -45.696 44.820 1.00 57.16 161 LYS A O 1
ATOM 1257 N N . SER A 1 162 ? 15.767 -45.464 42.601 1.00 58.06 162 SER A N 1
ATOM 1258 C CA . SER A 1 162 ? 16.056 -46.871 42.283 1.00 58.06 162 SER A CA 1
ATOM 1259 C C . SER A 1 162 ? 17.483 -47.286 42.669 1.00 58.06 162 SER A C 1
ATOM 1261 O O . SER A 1 162 ? 17.673 -48.355 43.243 1.00 58.06 162 SER A O 1
ATOM 1263 N N . GLY A 1 163 ? 18.476 -46.412 42.449 1.00 60.00 163 GLY A N 1
ATOM 1264 C CA . GLY A 1 163 ? 19.872 -46.664 42.819 1.00 60.00 163 GLY A CA 1
ATOM 1265 C C . GLY A 1 163 ? 20.092 -46.719 44.334 1.00 60.00 163 GLY A C 1
ATOM 1266 O O . GLY A 1 163 ? 20.840 -47.562 44.835 1.00 60.00 163 GLY A O 1
ATOM 1267 N N . MET A 1 164 ? 19.395 -45.861 45.083 1.00 57.09 164 MET A N 1
ATOM 1268 C CA . MET A 1 164 ? 19.452 -45.843 46.547 1.00 57.09 164 MET A CA 1
ATOM 1269 C C . MET A 1 164 ? 18.815 -47.100 47.164 1.00 57.09 164 MET A C 1
ATOM 1271 O O . MET A 1 164 ? 19.344 -47.638 48.137 1.00 57.09 164 MET A O 1
ATOM 1275 N N . ASP A 1 165 ? 17.715 -47.594 46.589 1.00 54.38 165 ASP A N 1
ATOM 1276 C CA . ASP A 1 165 ? 17.042 -48.811 47.057 1.00 54.38 165 ASP A CA 1
ATOM 1277 C C . ASP A 1 165 ? 17.864 -50.075 46.743 1.00 54.38 165 ASP A C 1
ATOM 1279 O O . ASP A 1 165 ? 17.932 -50.982 47.574 1.00 54.38 165 ASP A O 1
ATOM 1283 N N . THR A 1 166 ? 18.598 -50.108 45.622 1.00 57.97 166 THR A N 1
ATOM 1284 C CA . THR A 1 166 ? 19.531 -51.213 45.323 1.00 57.97 166 THR A CA 1
ATOM 1285 C C . THR A 1 166 ? 20.749 -51.267 46.247 1.00 57.97 166 THR A C 1
ATOM 1287 O O . THR A 1 166 ? 21.260 -52.351 46.514 1.00 57.97 166 THR A O 1
ATOM 1290 N N . LEU A 1 167 ? 21.206 -50.128 46.778 1.00 52.94 167 LEU A N 1
ATOM 1291 C CA . LEU A 1 167 ? 22.344 -50.082 47.706 1.00 52.94 167 LEU A CA 1
ATOM 1292 C C . LEU A 1 167 ? 21.951 -50.398 49.156 1.00 52.94 167 LEU A C 1
ATOM 1294 O O . LEU A 1 167 ? 22.774 -50.902 49.915 1.00 52.94 167 LEU A O 1
ATOM 1298 N N . LYS A 1 168 ? 20.695 -50.151 49.545 1.00 54.88 168 LYS A N 1
ATOM 1299 C CA . LYS A 1 168 ? 20.177 -50.514 50.875 1.00 54.88 168 LYS A CA 1
ATOM 1300 C C . LYS A 1 168 ? 19.875 -52.005 51.037 1.00 54.88 168 LYS A C 1
ATOM 1302 O O . LYS A 1 168 ? 19.796 -52.467 52.165 1.00 54.88 168 LYS A O 1
ATOM 1307 N N . GLY A 1 169 ? 19.719 -52.749 49.942 1.00 55.06 169 GLY A N 1
ATOM 1308 C CA . GLY A 1 169 ? 19.501 -54.201 49.966 1.00 55.06 169 GLY A CA 1
ATOM 1309 C C . GLY A 1 169 ? 20.775 -55.051 50.060 1.00 55.06 169 GLY A C 1
ATOM 1310 O O . GLY A 1 169 ? 20.671 -56.272 49.981 1.00 55.06 169 GLY A O 1
ATOM 1311 N N . LEU A 1 170 ? 21.960 -54.433 50.172 1.00 51.56 170 LEU A N 1
ATOM 1312 C CA . LEU A 1 170 ? 23.260 -55.121 50.131 1.00 51.56 170 LEU A CA 1
ATOM 1313 C C . LEU A 1 170 ? 24.045 -55.120 51.460 1.00 51.56 170 LEU A C 1
ATOM 1315 O O . LEU A 1 170 ? 25.172 -55.614 51.478 1.00 51.56 170 LEU A O 1
ATOM 1319 N N . PHE A 1 171 ? 23.474 -54.592 52.547 1.00 45.09 171 PHE A N 1
ATOM 1320 C CA . PHE A 1 171 ? 24.029 -54.655 53.907 1.00 45.09 171 PHE A CA 1
ATOM 1321 C C . PHE A 1 171 ? 23.042 -55.301 54.875 1.00 45.09 171 PHE A C 1
ATOM 1323 O O . PHE A 1 171 ? 21.832 -55.003 54.758 1.00 45.09 171 PHE A O 1
#

Secondary structure (DSSP, 8-state):
--EEETTEEE-TTT---SEEEEEEEEEEEEE--TTSPPEEEEEEEEEEEEEEEEEE-HHHH-HHHHHHHHHHHHHTT--EEEEETTS-EEEEEEEEEEEEEEEEE-TTS-EEEEEEEEEEEE----HHHHHHHHHHHHHHHHHHHHHHHHHHHHHHHHHHHHHHHHHHTT-

InterPro domains:
  IPR009734 Myoviridae, GpU [PF06995] (6-123)
  IPR016912 Bacteriophage P2, GpU [PIRSF029208] (1-145)

Organism: NCBI:txid1401087

Foldseek 3Di:
DFKDWAPQDQDPQAHPWPDKDKDWAWDWDWADDPPDDTDTDTPGTDKIKIKTKDKDFCVRRVYPVSVVVVVVQLVVQFWTWMAGPVGDTPGTKHFPDKDWDFDDADPVRDGRMIIIMTMIIHDPPPVVVVVVVVVVVVVVVVVVVVVVVVVVVVVVVVVVVVVVVVVVVPD

Sequence (171 aa):
MMMILGLFPFLRRTTPYQTLEHQMTWRHVKNERVGQYARYQYIGPGEDKLTISGDLYPEITGGDLSLTMLNLMAASGKAWPLIDGTGRIYGMYVITAITETRSAFFDDGKARHIAFTVNLERVNSDMREMFGQISEQIDGLTEKVSSAASSAMDSATSAAKSGMDTLKGLF

=== Feature glossary ===
Annotated list of the representations used here:

Nearest PDB structures. The Foldseek neighbor list gives the closest experimentally determined structures in the PDB, ranked by structural alignment. TM-score near 1 means near-identical fold; near 0.3 means only rough topology match. This is how one finds what a novel AlphaFold prediction most resembles in the solved-structure universe.

Foldseek 3Di. Foldseek's 3Di representation compresses backbone geometry into a per-residue letter drawn from a learned twenty-state alphabet. It captures the tertiary interaction pattern around each residue — which residues are packed against it in space, regardless of where they are in sequence.

Radius of gyration, Cα contacts, bounding box. Radius of gyration (Rg) is the root-mean-square distance of Cα atoms from their centroid — a single number for overall size and compactness. A globular domain of N residues has Rg ≈ 2.2·N^0.38 Å; an extended or disordered chain has a much larger Rg. The Cα contact count is the number of residue pairs whose Cα atoms are within 8 Å and are more than four positions apart in sequence — a standard proxy for tertiary packing density. The bounding box is the smallest axis-aligned box enclosing all Cα atoms.

InterPro / GO / CATH / organism. The annotation block draws on four external resources. InterPro: which protein families and domains the sequence belongs to. GO: standardized terms for what the protein does, what process it participates in, and where in the cell it acts. CATH: which structural fold it has in the CATH hierarchy. Organism: the species of origin.

mmCIF coordinates. The mmCIF block holds the 3D Cartesian coordinates of each backbone atom (N, Cα, C, O) in ångströms. mmCIF is the PDB's canonical archive format — a tagged-loop text representation of the atomic model.

pLDDT. pLDDT is the predicted lDDT-Cα score: AlphaFold's confidence that the local environment of each residue (all inter-atomic distances within 15 Å) is correctly placed. It is a per-residue number between 0 and 100, with higher meaning more reliable.

Backbone torsions (φ/ψ). φ (phi) and ψ (psi) are the two rotatable backbone dihedrals per residue: φ is the C(i-1)–N–Cα–C torsion, ψ is the N–Cα–C–N(i+1) torsion, both in degrees on (−180°, 180°]. α-helical residues cluster near (−60°, −45°); β-strand residues near (−120°, +130°). A Ramachandran plot is simply a scatter of (φ, ψ) for every residue.

B-factor. For experimental (PDB) structures, the B-factor (temperature factor) quantifies the positional spread of each atom in the crystal — a combination of thermal vibration and static disorder — in units of Å². High B-factors mark flexible loops or poorly resolved regions; low B-factors mark the rigid, well-ordered core.

Secondary structure (3-state, P-SEA). SS3 is a coarse helix/strand/coil call (letters a/b/c) made by the P-SEA algorithm from inter-Cα distances and dihedrals. It is less detailed than DSSP but needs only Cα positions.

Predicted aligned error. Predicted aligned error is AlphaFold's pairwise confidence. Unlike pLDDT (per-residue), PAE is per-residue-pair and captures whether two parts of the structure are correctly placed relative to each other. Units are ångströms of expected positional error.

Solvent-accessible surface area. Solvent-accessible surface area (SASA) is the area in Å² traced out by the centre of a 1.4 Å probe sphere (a water molecule) rolled over the protein's van der Waals surface (Shrake–Rupley / Lee–Richards construction). Buried residues have near-zero SASA; fully exposed residues can exceed 200 Å². The total SASA scales roughly with the number of surface residues.

Secondary structure (8-state, DSSP). The SS8 string is DSSP's per-residue secondary-structure call. α-helix (H) means an i→i+4 H-bond ladder; β-strand (E) means the residue participates in a β-sheet; 3₁₀ (G) and π (I) are tighter and wider helices; T/S are turns/bends; '-' is loop.

Rendered structure images. Structure images are PyMOL renders from six orthogonal camera directions. Cartoon representation draws helices as coils and strands as arrows; sticks shows the backbone as bonds; surface shows the solvent-excluded envelope. Rainbow coloring maps sequence position to hue (blue→red, N→C); chain coloring assigns a distinct color per polypeptide.

Sequence. The amino-acid sequence is the protein's primary structure: the linear order of residues from the N-terminus to the C-terminus, written in one-letter code. Everything else here — the 3D coordinates, the secondary structure, the domain annotations — is ultimately a consequence of this string.

Contact-map, Ramachandran, and PAE plots. Three diagnostic plots accompany the record. The Cα contact map visualizes the tertiary structure as a 2D adjacency matrix (8 Å cutoff, sequence-local contacts suppressed). The Ramachandran plot shows the distribution of backbone (φ, ψ) torsions, with points in the α and β basins reflecting secondary structure content. The PAE plot shows AlphaFold's inter-residue confidence as a color matrix.